Protein AF-A0A413XHW1-F1 (afdb_monomer)

Structure (mmCIF, N/CA/C/O backbone):
data_AF-A0A413XHW1-F1
#
_entry.id   AF-A0A413XHW1-F1
#
loop_
_atom_site.group_PDB
_atom_site.id
_atom_site.type_symbol
_atom_site.label_atom_id
_atom_site.label_alt_id
_atom_site.label_comp_id
_atom_site.label_asym_id
_atom_site.label_entity_id
_atom_site.label_seq_id
_atom_site.pdbx_PDB_ins_code
_atom_site.Cartn_x
_atom_site.Cartn_y
_atom_site.Cartn_z
_atom_site.occupancy
_atom_site.B_iso_or_equiv
_atom_site.auth_seq_id
_atom_site.auth_comp_id
_atom_site.auth_asym_id
_atom_site.auth_atom_id
_atom_site.pdbx_PDB_model_num
ATOM 1 N N . MET A 1 1 ? 7.217 13.285 -10.823 1.00 79.94 1 MET A N 1
ATOM 2 C CA . MET A 1 1 ? 6.910 12.196 -9.863 1.00 79.94 1 MET A CA 1
ATOM 3 C C . MET A 1 1 ? 6.368 12.807 -8.578 1.00 79.94 1 MET A C 1
ATOM 5 O O . MET A 1 1 ? 6.865 13.857 -8.199 1.00 79.94 1 MET A O 1
ATOM 9 N N . LYS A 1 2 ? 5.395 12.167 -7.909 1.00 86.88 2 LYS A N 1
ATOM 10 C CA . LYS A 1 2 ? 4.947 12.574 -6.558 1.00 86.88 2 LYS A CA 1
ATOM 11 C C . LYS A 1 2 ? 6.116 12.588 -5.562 1.00 86.88 2 LYS A C 1
ATOM 13 O O . LYS A 1 2 ? 7.061 11.812 -5.724 1.00 86.88 2 LYS A O 1
ATOM 18 N N . ARG A 1 3 ? 6.071 13.396 -4.511 1.00 94.81 3 ARG A N 1
ATOM 19 C CA . ARG A 1 3 ? 7.074 13.298 -3.430 1.00 94.81 3 ARG A CA 1
ATOM 20 C C . ARG A 1 3 ? 6.829 12.052 -2.573 1.00 94.81 3 ARG A C 1
ATOM 22 O O . ARG A 1 3 ? 5.712 11.542 -2.528 1.00 94.81 3 ARG A O 1
ATOM 29 N N . ASN A 1 4 ? 7.857 11.556 -1.884 1.00 95.88 4 ASN A N 1
ATOM 30 C CA . ASN A 1 4 ? 7.717 10.373 -1.021 1.00 95.88 4 ASN A CA 1
ATOM 31 C C . ASN A 1 4 ? 6.693 10.611 0.104 1.00 95.88 4 ASN A C 1
ATOM 33 O O . ASN A 1 4 ? 5.918 9.722 0.434 1.00 95.88 4 ASN A O 1
ATOM 37 N N . GLU A 1 5 ? 6.623 11.833 0.632 1.00 96.25 5 GLU A N 1
ATOM 38 C CA . GLU A 1 5 ? 5.631 12.241 1.637 1.00 96.25 5 GLU A CA 1
ATOM 39 C C . GLU A 1 5 ? 4.188 12.187 1.111 1.00 96.25 5 GLU A C 1
ATOM 41 O O . GLU A 1 5 ? 3.265 11.816 1.839 1.00 96.25 5 GLU A O 1
ATOM 46 N N . GLU A 1 6 ? 3.990 12.514 -0.169 1.00 97.19 6 GLU A N 1
ATOM 47 C CA . GLU A 1 6 ? 2.687 12.417 -0.834 1.00 97.19 6 GLU A CA 1
ATOM 48 C C . GLU A 1 6 ? 2.291 10.948 -1.011 1.00 97.19 6 GLU A C 1
ATOM 50 O O . GLU A 1 6 ? 1.163 10.586 -0.696 1.00 97.19 6 GLU A O 1
ATOM 55 N N . ILE A 1 7 ? 3.231 10.076 -1.401 1.00 97.12 7 ILE A N 1
ATOM 56 C CA . ILE A 1 7 ? 2.996 8.622 -1.473 1.00 97.12 7 ILE A CA 1
ATOM 57 C C . ILE A 1 7 ? 2.666 8.060 -0.087 1.00 97.12 7 ILE A C 1
ATOM 59 O O . ILE A 1 7 ? 1.753 7.251 0.053 1.00 97.12 7 ILE A O 1
ATOM 63 N N . TRP A 1 8 ? 3.376 8.494 0.956 1.00 98.12 8 TRP A N 1
ATOM 64 C CA . TRP A 1 8 ? 3.079 8.072 2.324 1.00 98.12 8 TRP A CA 1
ATOM 65 C C . TRP A 1 8 ? 1.685 8.517 2.773 1.00 98.12 8 TRP A C 1
ATOM 67 O O . TRP A 1 8 ? 0.972 7.779 3.453 1.00 98.12 8 TRP A O 1
ATOM 77 N N . THR A 1 9 ? 1.272 9.718 2.375 1.00 98.19 9 THR A N 1
ATOM 78 C CA . THR A 1 9 ? -0.077 10.221 2.640 1.00 98.19 9 THR A CA 1
ATOM 79 C C . THR A 1 9 ? -1.129 9.397 1.903 1.00 98.19 9 THR A C 1
ATOM 81 O O . THR A 1 9 ? -2.077 8.940 2.539 1.00 98.19 9 THR A O 1
ATOM 84 N N . ASP A 1 10 ? -0.917 9.110 0.619 1.00 98.12 10 ASP A N 1
ATOM 85 C CA . ASP A 1 10 ? -1.801 8.256 -0.177 1.00 98.12 10 ASP A CA 1
ATOM 86 C C . ASP A 1 10 ? -1.919 6.843 0.418 1.00 98.12 10 ASP A C 1
ATOM 88 O O . ASP A 1 10 ? -3.020 6.304 0.523 1.00 98.12 10 ASP A O 1
ATOM 92 N N . ALA A 1 11 ? -0.807 6.263 0.875 1.00 98.44 11 ALA A N 1
ATOM 93 C CA . ALA A 1 11 ? -0.779 4.943 1.497 1.00 98.44 11 ALA A CA 1
ATOM 94 C C . ALA A 1 11 ? -1.579 4.895 2.808 1.00 98.44 11 ALA A C 1
ATOM 96 O O . ALA A 1 11 ? -2.353 3.962 3.026 1.00 98.44 11 ALA A O 1
ATOM 97 N N . LYS A 1 12 ? -1.458 5.922 3.661 1.00 98.06 12 LYS A N 1
ATOM 98 C CA . LYS A 1 12 ? -2.286 6.052 4.872 1.00 98.06 12 LYS A CA 1
ATOM 99 C C . LYS A 1 12 ? -3.767 6.215 4.529 1.00 98.06 12 LYS A C 1
ATOM 101 O O . LYS A 1 12 ? -4.600 5.555 5.142 1.00 98.06 12 LYS A O 1
ATOM 106 N N . CYS A 1 13 ? -4.098 7.051 3.544 1.00 98.06 13 CYS A N 1
ATOM 107 C CA . CYS A 1 13 ? -5.476 7.230 3.082 1.00 98.06 13 CYS A CA 1
ATOM 108 C C . CYS A 1 13 ? -6.073 5.928 2.532 1.00 98.06 13 CYS A C 1
ATOM 110 O O . CYS A 1 13 ? -7.242 5.644 2.776 1.00 98.06 13 CYS A O 1
ATOM 112 N N . ALA A 1 14 ? -5.282 5.129 1.815 1.00 97.94 14 ALA A N 1
ATOM 113 C CA . ALA A 1 14 ? -5.701 3.821 1.328 1.00 97.94 14 ALA A CA 1
ATOM 114 C C . ALA A 1 14 ? -5.901 2.820 2.476 1.00 97.94 14 ALA A C 1
ATOM 116 O O . ALA A 1 14 ? -6.916 2.133 2.496 1.00 97.94 14 ALA A O 1
ATOM 117 N N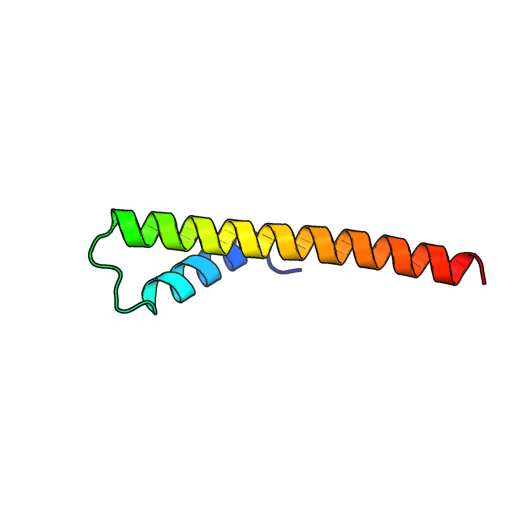 . ALA A 1 15 ? -4.997 2.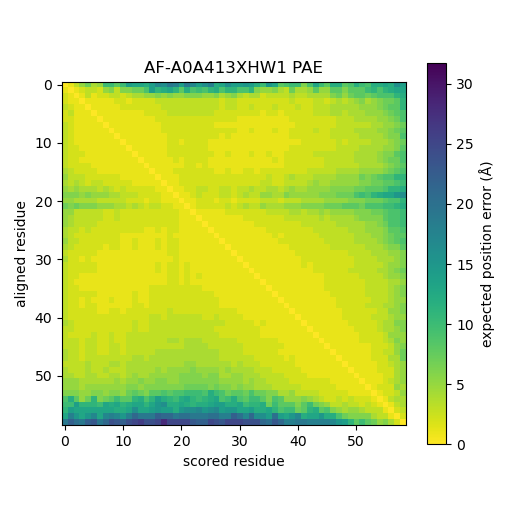783 3.461 1.00 98.25 15 ALA A N 1
ATOM 118 C CA . ALA A 1 15 ? -5.142 1.924 4.637 1.00 98.25 15 ALA A CA 1
ATOM 119 C C . ALA A 1 15 ? -6.388 2.270 5.470 1.00 98.25 15 ALA A C 1
ATOM 121 O O . ALA A 1 15 ? -7.094 1.374 5.913 1.00 98.25 15 ALA A O 1
ATOM 122 N N . LEU A 1 16 ? -6.715 3.560 5.616 1.00 97.38 16 LEU A N 1
ATOM 123 C CA . LEU A 1 16 ? -7.917 4.021 6.327 1.00 97.38 16 LEU A CA 1
ATOM 124 C C . LEU A 1 16 ? -9.239 3.590 5.670 1.00 97.38 16 LEU A C 1
ATOM 126 O O . LEU A 1 16 ? -10.278 3.646 6.317 1.00 97.38 16 LEU A O 1
ATOM 130 N N . ARG A 1 17 ? -9.219 3.186 4.394 1.00 97.25 17 ARG A N 1
ATOM 131 C CA . ARG A 1 17 ? -10.403 2.696 3.667 1.00 97.25 17 ARG A CA 1
ATOM 132 C C . ARG A 1 17 ? -10.622 1.190 3.822 1.00 97.25 17 ARG A C 1
ATOM 134 O O . ARG A 1 17 ? -11.551 0.657 3.227 1.00 97.25 17 ARG A O 1
ATOM 141 N N . VAL A 1 18 ? -9.759 0.495 4.561 1.00 96.81 18 VAL A N 1
ATOM 142 C CA . VAL A 1 18 ? -9.840 -0.955 4.739 1.00 96.81 18 VAL A CA 1
ATOM 143 C C . VAL A 1 18 ? -10.643 -1.274 5.992 1.00 96.81 18 VAL A C 1
ATOM 145 O O . VAL A 1 18 ? -10.177 -1.081 7.110 1.00 96.81 18 VAL A O 1
ATOM 148 N N . GLU A 1 19 ? -11.851 -1.788 5.786 1.00 96.00 19 GLU A N 1
ATOM 149 C CA . GLU A 1 19 ? -12.855 -1.969 6.843 1.00 96.00 19 GLU A CA 1
ATOM 150 C C . GLU A 1 19 ? -12.492 -3.041 7.883 1.00 96.00 19 GLU A C 1
ATOM 152 O O . GLU A 1 19 ? -12.987 -2.993 9.004 1.00 96.00 19 GLU A O 1
ATOM 157 N N . PHE A 1 20 ? -11.624 -3.999 7.542 1.00 95.62 20 PHE A N 1
ATOM 158 C CA . PHE A 1 20 ? -11.251 -5.093 8.447 1.00 95.62 20 PHE A CA 1
ATOM 159 C C . PHE A 1 20 ? -10.071 -4.769 9.375 1.00 95.62 20 PHE A C 1
ATOM 161 O O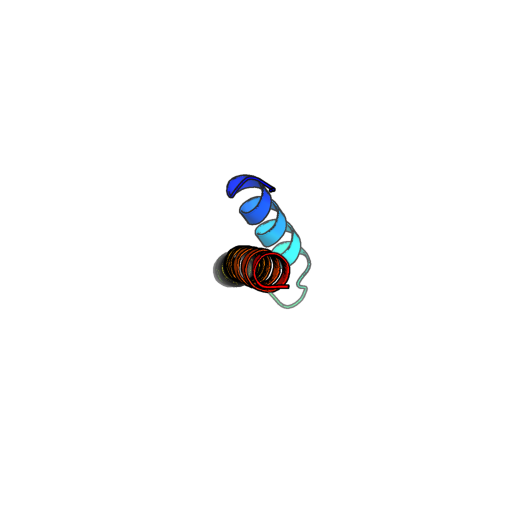 . PHE A 1 20 ? -9.710 -5.612 10.193 1.00 95.62 20 PHE A O 1
ATOM 168 N N . LEU A 1 21 ? -9.438 -3.595 9.251 1.00 96.81 21 LEU A N 1
ATOM 169 C CA . LEU A 1 21 ? -8.365 -3.193 10.164 1.00 96.81 21 LEU A CA 1
ATOM 170 C C . LEU A 1 21 ? -8.990 -2.715 11.475 1.00 96.81 21 LEU A C 1
ATOM 172 O O . LEU A 1 21 ? -9.750 -1.749 11.507 1.00 96.81 21 LEU A O 1
ATOM 176 N N . THR A 1 22 ? -8.659 -3.395 12.565 1.00 95.62 22 THR A N 1
ATOM 177 C CA . THR A 1 22 ? -9.292 -3.213 13.878 1.00 95.62 22 THR A CA 1
ATOM 178 C C . THR A 1 22 ? -8.410 -2.462 14.866 1.00 95.62 22 THR A C 1
ATOM 180 O O . THR A 1 22 ? -8.897 -1.957 15.879 1.00 95.62 22 THR A O 1
ATOM 183 N N . SER A 1 23 ? -7.110 -2.353 14.578 1.00 97.12 23 SER A N 1
ATOM 184 C CA . SER A 1 23 ? -6.150 -1.696 15.459 1.00 97.12 23 SER A CA 1
ATOM 185 C C . SER A 1 23 ? -5.289 -0.661 14.743 1.00 97.12 23 SER A C 1
ATOM 187 O O . SER A 1 23 ? -5.058 -0.694 13.532 1.00 97.12 23 SER A O 1
ATOM 189 N N . ARG A 1 24 ? -4.745 0.266 15.535 1.00 96.38 24 ARG A N 1
ATOM 190 C CA . ARG A 1 24 ? -3.741 1.224 15.062 1.00 96.38 24 ARG A CA 1
ATOM 191 C C . ARG A 1 24 ? -2.498 0.508 14.527 1.00 96.38 24 ARG A C 1
ATOM 193 O O . ARG A 1 24 ? -1.938 0.957 13.531 1.00 96.38 24 ARG A O 1
ATOM 200 N N . GLU A 1 25 ? -2.080 -0.580 15.170 1.00 98.06 25 GLU A N 1
ATOM 201 C CA . GLU A 1 25 ? -0.926 -1.382 14.751 1.00 98.06 25 GLU A CA 1
ATOM 202 C C . GLU A 1 25 ? -1.136 -1.926 13.328 1.00 98.06 25 GLU A C 1
ATOM 204 O O . GLU A 1 25 ? -0.315 -1.691 12.440 1.00 98.06 25 GLU A O 1
ATOM 209 N N . GLU A 1 26 ? -2.291 -2.555 13.087 1.00 97.75 26 GLU A N 1
ATOM 210 C CA . GLU A 1 26 ? -2.700 -3.079 11.780 1.00 97.75 26 GLU A CA 1
ATOM 211 C C . GLU A 1 26 ? -2.769 -1.975 10.724 1.00 97.75 26 GLU A C 1
ATOM 213 O O . GLU A 1 26 ? -2.213 -2.131 9.637 1.00 97.75 26 GLU A O 1
ATOM 218 N N . LEU A 1 27 ? -3.366 -0.826 11.056 1.00 98.12 27 LEU A N 1
ATOM 219 C CA . LEU A 1 27 ? -3.428 0.331 10.163 1.00 98.12 27 LEU A CA 1
ATOM 220 C C . LEU A 1 27 ? -2.034 0.795 9.722 1.00 98.12 27 LEU A C 1
ATOM 222 O O . LEU A 1 27 ? -1.796 1.016 8.532 1.00 98.12 27 LEU A O 1
ATOM 226 N N . PHE A 1 28 ? -1.100 0.941 10.666 1.00 97.88 28 PHE A N 1
ATOM 227 C CA . PHE A 1 28 ? 0.259 1.383 10.356 1.00 97.88 28 PHE A CA 1
ATOM 228 C C . PHE A 1 28 ? 1.043 0.338 9.559 1.00 97.88 28 PHE A C 1
ATOM 230 O O . PHE A 1 28 ? 1.786 0.714 8.650 1.00 97.88 28 PHE A O 1
ATOM 237 N N . LEU A 1 29 ? 0.889 -0.951 9.867 1.00 98.38 29 LEU A N 1
ATOM 238 C CA . LEU A 1 29 ? 1.515 -2.034 9.105 1.00 98.38 29 LEU A CA 1
ATOM 239 C C . LEU A 1 29 ? 0.974 -2.092 7.672 1.00 98.38 29 LEU A C 1
ATOM 241 O O . LEU A 1 29 ? 1.757 -2.168 6.724 1.00 98.38 29 LEU A O 1
ATOM 245 N N . TYR A 1 30 ? -0.341 -1.959 7.501 1.00 98.38 30 TYR A N 1
ATOM 246 C CA . TYR A 1 30 ? -0.984 -1.968 6.191 1.00 98.38 30 TYR A CA 1
ATOM 247 C C . TYR A 1 30 ? -0.580 -0.750 5.348 1.00 98.38 30 TYR A C 1
ATOM 249 O O . TYR A 1 30 ? -0.189 -0.890 4.189 1.00 98.38 30 TYR A O 1
ATOM 257 N N . ALA A 1 31 ? -0.563 0.447 5.945 1.00 98.56 31 ALA A N 1
ATOM 258 C CA . ALA A 1 31 ? -0.073 1.654 5.282 1.00 98.56 31 ALA A CA 1
ATOM 259 C C . ALA A 1 31 ? 1.397 1.514 4.849 1.00 98.56 31 ALA A C 1
ATOM 261 O O . ALA A 1 31 ? 1.748 1.895 3.731 1.00 98.56 31 ALA A O 1
ATOM 262 N N . LYS A 1 32 ? 2.265 0.939 5.697 1.00 98.56 32 LYS A N 1
ATOM 263 C CA . LYS A 1 32 ? 3.671 0.664 5.347 1.00 98.56 32 LYS A CA 1
ATOM 264 C C . LYS A 1 32 ? 3.782 -0.302 4.167 1.00 98.56 32 LYS A C 1
ATOM 266 O O . LYS A 1 32 ? 4.585 -0.054 3.272 1.00 98.56 32 LYS A O 1
ATOM 271 N N . ALA A 1 33 ? 2.969 -1.358 4.135 1.00 98.50 33 ALA A N 1
ATOM 272 C CA . ALA A 1 33 ? 2.951 -2.311 3.028 1.00 98.50 33 ALA A CA 1
ATOM 273 C C . ALA A 1 33 ? 2.538 -1.643 1.703 1.00 98.50 33 ALA A C 1
ATOM 275 O O . ALA A 1 33 ? 3.241 -1.788 0.701 1.00 98.50 33 ALA A O 1
ATOM 276 N N . ILE A 1 34 ? 1.462 -0.844 1.710 1.00 98.44 34 ILE A N 1
ATOM 277 C CA . ILE A 1 34 ? 1.025 -0.078 0.530 1.00 98.44 34 ILE A CA 1
ATOM 278 C C . ILE A 1 34 ? 2.126 0.878 0.065 1.00 98.44 34 ILE A C 1
ATOM 280 O O . ILE A 1 34 ? 2.437 0.931 -1.124 1.00 98.44 34 ILE A O 1
ATOM 284 N N . TYR A 1 35 ? 2.733 1.622 0.991 1.00 98.56 35 TYR A N 1
ATOM 285 C CA . TYR A 1 35 ? 3.807 2.558 0.672 1.00 98.56 35 TYR A CA 1
ATOM 286 C C . TYR A 1 35 ? 4.990 1.859 -0.006 1.00 98.56 35 TYR A C 1
ATOM 288 O O . TYR A 1 35 ? 5.433 2.295 -1.069 1.00 98.56 35 TYR A O 1
ATOM 296 N N . SER A 1 36 ? 5.462 0.745 0.558 1.00 98.44 36 SER A N 1
ATOM 297 C CA . SER A 1 36 ? 6.544 -0.046 -0.032 1.00 98.44 36 SER A CA 1
ATOM 298 C C . SER A 1 36 ? 6.190 -0.546 -1.434 1.00 98.44 36 SER A C 1
ATOM 300 O O . SER A 1 36 ? 7.018 -0.448 -2.337 1.00 98.44 36 SER A O 1
ATOM 302 N N . ALA A 1 37 ? 4.954 -1.007 -1.652 1.00 98.44 37 ALA A N 1
ATOM 303 C CA . ALA A 1 37 ? 4.490 -1.435 -2.972 1.00 98.44 37 ALA A CA 1
ATOM 304 C C . ALA A 1 37 ? 4.466 -0.276 -3.988 1.00 98.44 37 ALA A C 1
ATOM 306 O O . ALA A 1 37 ? 4.912 -0.437 -5.124 1.00 98.44 37 ALA A O 1
ATOM 307 N N . MET A 1 38 ? 4.006 0.911 -3.580 1.00 97.56 38 MET A N 1
ATOM 308 C CA . MET A 1 38 ? 4.010 2.109 -4.429 1.00 97.56 38 MET A CA 1
ATOM 309 C C . MET A 1 38 ? 5.432 2.558 -4.791 1.00 97.56 38 MET A C 1
ATOM 311 O O . MET A 1 38 ? 5.691 2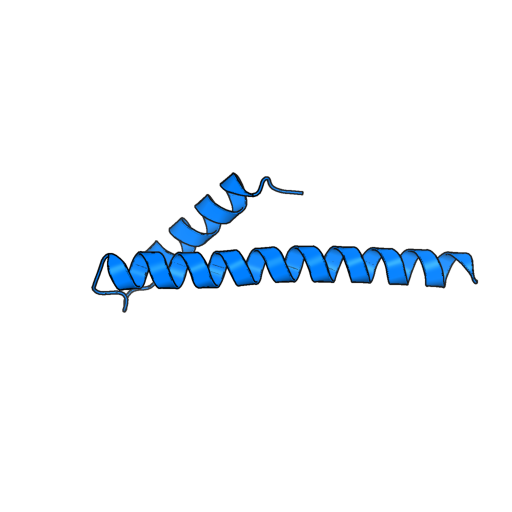.931 -5.938 1.00 97.56 38 MET A O 1
ATOM 315 N N . MET A 1 39 ? 6.360 2.511 -3.832 1.00 97.81 39 MET A N 1
ATOM 316 C CA . MET A 1 39 ? 7.769 2.832 -4.070 1.00 97.81 39 MET A CA 1
ATOM 317 C C . MET A 1 39 ? 8.428 1.822 -5.011 1.00 97.81 39 MET A C 1
ATOM 319 O O . MET A 1 39 ? 9.139 2.223 -5.930 1.00 97.81 39 MET A O 1
ATOM 323 N N . TRP A 1 40 ? 8.139 0.531 -4.842 1.00 98.06 40 TRP A N 1
ATOM 324 C CA . TRP A 1 40 ? 8.617 -0.505 -5.753 1.00 98.06 40 TRP A CA 1
ATOM 32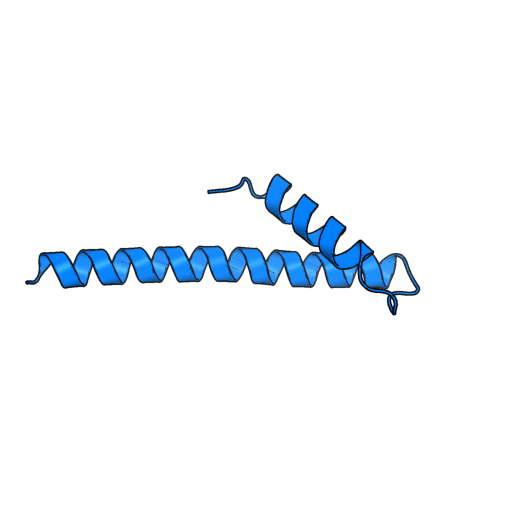5 C C . TRP A 1 40 ? 8.092 -0.298 -7.180 1.00 98.06 40 TRP A C 1
ATOM 327 O O . TRP A 1 40 ? 8.872 -0.308 -8.128 1.00 98.06 40 TRP A O 1
ATOM 337 N N . GLY A 1 41 ? 6.797 -0.009 -7.341 1.00 96.62 41 GLY A N 1
ATOM 338 C CA . GLY A 1 41 ? 6.216 0.288 -8.653 1.00 96.62 41 GLY A CA 1
ATOM 339 C C . GLY A 1 41 ? 6.849 1.508 -9.334 1.00 96.62 41 GLY A C 1
ATOM 340 O O . GLY A 1 41 ? 7.041 1.511 -10.549 1.00 96.62 41 GLY A O 1
ATOM 341 N N . ARG A 1 42 ? 7.230 2.535 -8.562 1.00 95.31 42 ARG A N 1
ATOM 342 C CA . ARG A 1 42 ? 7.984 3.688 -9.079 1.00 95.31 42 ARG A CA 1
ATOM 343 C C . ARG A 1 42 ? 9.347 3.277 -9.630 1.00 95.31 42 ARG A C 1
ATOM 345 O O . ARG A 1 42 ? 9.681 3.702 -10.732 1.00 95.31 42 ARG A O 1
ATOM 352 N N . GLU A 1 43 ? 10.104 2.488 -8.874 1.00 96.25 43 GLU A N 1
ATOM 353 C CA . GLU A 1 43 ? 11.428 2.014 -9.290 1.00 96.25 43 GLU A CA 1
ATOM 354 C C . GLU A 1 43 ? 11.326 1.170 -10.564 1.00 96.25 43 GLU A C 1
ATOM 356 O O . GLU A 1 43 ? 12.006 1.438 -11.549 1.00 96.25 43 GLU A O 1
ATOM 361 N N . VAL A 1 44 ? 10.395 0.212 -10.595 1.00 97.62 44 VAL A N 1
ATOM 362 C CA . VAL A 1 44 ? 10.162 -0.641 -11.770 1.00 97.62 44 VAL A CA 1
ATOM 363 C C . VAL A 1 44 ? 9.805 0.188 -13.007 1.00 97.62 44 VAL A C 1
ATOM 365 O O . VAL A 1 44 ? 10.325 -0.070 -14.092 1.00 97.62 44 VAL A O 1
ATOM 368 N N . ASN A 1 45 ? 8.953 1.206 -12.865 1.00 96.44 45 ASN A N 1
ATOM 369 C CA . ASN A 1 45 ? 8.599 2.086 -13.981 1.00 96.44 45 ASN A CA 1
ATOM 370 C C . ASN A 1 45 ? 9.800 2.877 -14.512 1.00 96.44 45 ASN A C 1
ATOM 372 O O . ASN A 1 45 ? 9.923 3.045 -15.725 1.00 96.44 45 ASN A O 1
ATOM 376 N N . GLU A 1 46 ? 10.685 3.342 -13.631 1.00 96.00 46 GLU A N 1
ATOM 377 C CA . GLU A 1 46 ? 11.907 4.038 -14.033 1.00 96.00 46 GLU A CA 1
ATOM 378 C C . GLU A 1 46 ? 12.854 3.103 -14.797 1.00 96.00 46 GLU A C 1
ATOM 380 O O . GLU A 1 46 ? 13.306 3.443 -15.891 1.00 96.00 46 GLU A O 1
ATOM 385 N N . GLN A 1 47 ? 13.070 1.886 -14.289 1.00 96.88 47 GLN A N 1
ATOM 386 C CA . GLN A 1 47 ? 13.880 0.872 -14.973 1.00 96.88 47 GLN A CA 1
ATOM 387 C C . GLN A 1 47 ? 13.309 0.526 -16.355 1.00 96.88 47 GLN A C 1
ATOM 389 O O . GLN A 1 47 ? 14.043 0.472 -17.344 1.00 96.88 47 GLN A O 1
ATOM 394 N N . ASN A 1 48 ? 11.987 0.364 -16.456 1.00 97.06 48 ASN A N 1
ATOM 395 C CA . ASN A 1 48 ? 11.317 0.099 -17.727 1.00 97.06 48 ASN A CA 1
ATOM 396 C C . ASN A 1 48 ? 11.480 1.254 -18.722 1.00 97.06 48 ASN A C 1
ATOM 398 O O . ASN A 1 48 ? 11.710 1.002 -19.906 1.00 97.06 48 ASN A O 1
ATOM 402 N N . ARG A 1 49 ? 11.411 2.510 -18.260 1.00 96.25 49 ARG A N 1
ATOM 403 C CA . ARG A 1 49 ? 11.663 3.685 -19.105 1.00 96.25 49 ARG A CA 1
ATOM 404 C C . ARG A 1 49 ? 13.083 3.665 -19.672 1.00 96.25 49 ARG A C 1
ATOM 406 O O . ARG A 1 49 ? 13.248 3.800 -20.881 1.00 96.25 49 ARG A O 1
ATOM 413 N N . ILE A 1 50 ? 14.086 3.416 -18.827 1.00 95.88 50 ILE A N 1
ATOM 414 C CA . ILE A 1 50 ? 15.495 3.329 -19.246 1.00 95.88 50 ILE A CA 1
ATOM 415 C C . ILE A 1 50 ? 15.685 2.229 -20.303 1.00 95.88 50 ILE A C 1
ATOM 417 O O . ILE A 1 50 ? 16.397 2.424 -21.290 1.00 95.88 50 ILE A O 1
ATOM 421 N N . ILE A 1 51 ? 15.046 1.068 -20.123 1.00 96.00 51 ILE A N 1
ATOM 422 C CA . ILE A 1 51 ? 15.099 -0.037 -21.092 1.00 96.00 51 ILE A CA 1
ATOM 423 C C . ILE A 1 51 ? 14.471 0.377 -22.432 1.00 96.00 51 ILE A C 1
ATOM 425 O O . ILE A 1 51 ? 15.051 0.113 -23.486 1.00 96.00 51 ILE A O 1
ATOM 429 N N . GLN A 1 52 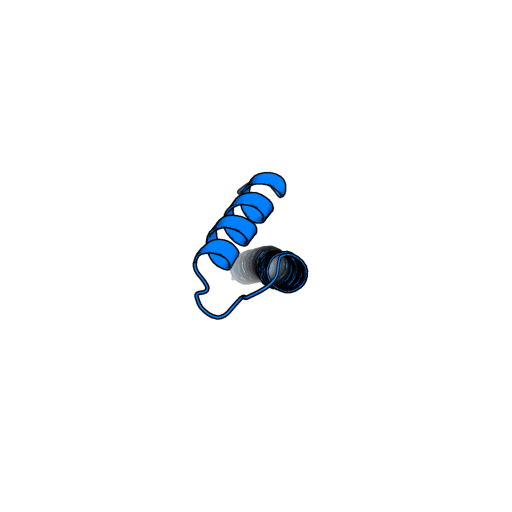? 13.312 1.042 -22.413 1.00 94.50 52 GLN A N 1
ATOM 430 C CA . GLN A 1 52 ? 12.639 1.512 -23.629 1.00 94.50 52 GLN A CA 1
ATOM 431 C C . GLN A 1 52 ? 13.470 2.550 -24.391 1.00 94.50 52 G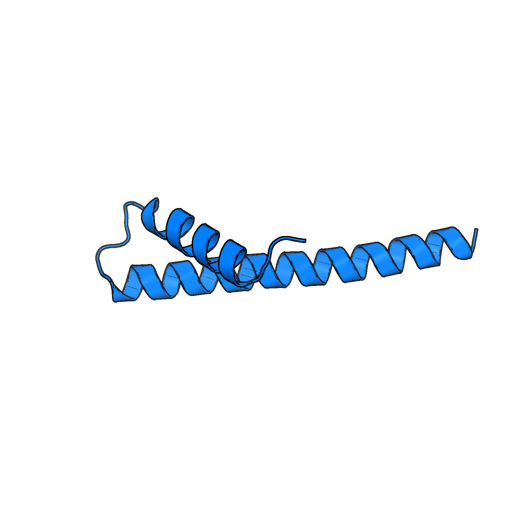LN A C 1
ATOM 433 O O . GLN A 1 52 ? 13.619 2.436 -25.606 1.00 94.50 52 GLN A O 1
ATOM 438 N N . GLU A 1 53 ? 14.050 3.524 -23.690 1.00 94.12 53 GLU A N 1
ATOM 439 C CA . GLU A 1 53 ? 14.921 4.542 -24.288 1.00 94.12 53 GLU A CA 1
ATOM 440 C C . GLU A 1 53 ? 16.151 3.911 -24.953 1.00 94.12 53 GLU A C 1
ATOM 442 O O . GLU A 1 53 ? 16.476 4.239 -26.095 1.00 94.12 53 GLU A O 1
ATOM 447 N N . LYS A 1 54 ? 16.788 2.937 -24.288 1.00 92.56 54 LYS A N 1
ATOM 448 C CA . LYS A 1 54 ? 17.906 2.176 -24.867 1.00 92.56 54 LYS A CA 1
ATOM 449 C C . LYS A 1 54 ? 17.492 1.406 -26.118 1.00 92.56 54 LYS A C 1
ATOM 451 O O . LYS A 1 54 ? 18.179 1.493 -27.129 1.00 92.56 54 LYS A O 1
ATOM 456 N N . ASN A 1 55 ? 16.369 0.691 -26.074 1.00 91.62 55 ASN A N 1
ATOM 457 C CA . ASN A 1 55 ? 15.883 -0.081 -27.221 1.00 91.62 55 ASN A CA 1
ATOM 458 C C . ASN A 1 55 ? 15.538 0.809 -28.423 1.00 91.62 55 ASN A C 1
ATOM 460 O O . ASN A 1 55 ? 15.769 0.408 -29.561 1.00 91.62 55 ASN A O 1
ATOM 464 N N . ASN A 1 56 ? 15.009 2.010 -28.181 1.00 86.81 56 ASN A N 1
ATOM 465 C CA . ASN A 1 56 ? 14.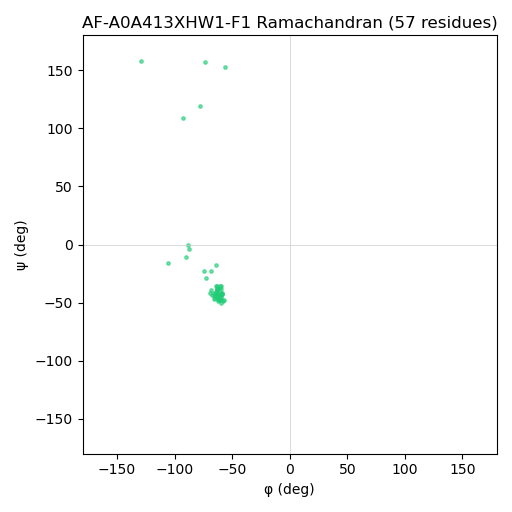698 2.973 -29.236 1.00 86.81 56 ASN A CA 1
ATOM 466 C C . ASN A 1 56 ? 15.953 3.626 -29.835 1.00 86.81 56 ASN A C 1
ATOM 468 O O . ASN A 1 56 ? 15.927 3.983 -31.002 1.0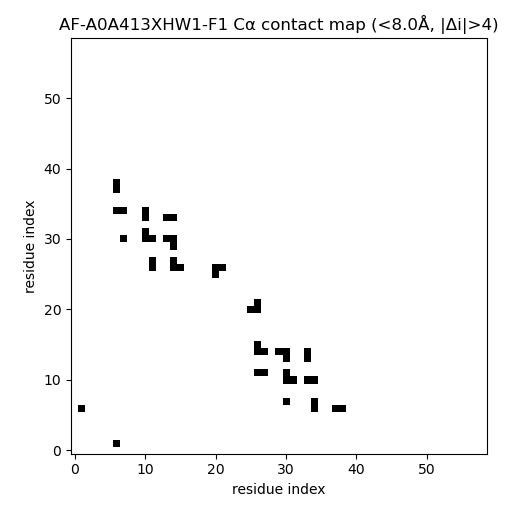0 86.81 56 ASN A O 1
ATOM 472 N N . SER A 1 57 ? 17.034 3.766 -29.063 1.00 80.00 57 SER A N 1
ATOM 473 C CA . SER A 1 57 ? 18.316 4.326 -29.526 1.00 80.00 57 SER A CA 1
ATOM 474 C C . SER A 1 57 ? 19.116 3.367 -30.426 1.00 80.00 57 SER A C 1
ATOM 476 O O . SER A 1 57 ? 19.969 3.793 -31.197 1.00 80.00 57 SER A O 1
ATOM 478 N N . VAL A 1 58 ? 18.853 2.058 -30.327 1.00 73.44 58 VAL A N 1
ATOM 479 C CA . VAL A 1 58 ? 19.527 1.008 -31.119 1.00 73.44 58 VAL A CA 1
ATOM 480 C C . VAL A 1 58 ? 18.802 0.720 -32.449 1.00 73.44 58 VAL A C 1
ATOM 482 O O . VAL A 1 58 ? 19.344 0.013 -33.297 1.00 73.44 58 VAL A O 1
ATOM 485 N N . LYS A 1 59 ? 17.589 1.253 -32.638 1.00 56.34 59 LYS A N 1
ATOM 486 C CA . LYS A 1 59 ? 16.831 1.189 -33.898 1.00 56.34 59 LYS A CA 1
ATOM 487 C C . LYS A 1 59 ? 17.161 2.365 -34.805 1.00 56.34 59 LYS A C 1
ATOM 489 O O . LYS A 1 59 ? 17.200 2.122 -36.030 1.00 56.34 59 LYS A O 1
#

Solvent-accessible surface area (backbone atoms only — not comparable to full-atom values): 3357 Å² total; per-residue (Å²): 131,83,55,72,70,55,47,47,50,52,17,43,58,55,33,72,69,44,86,85,59,87,45,72,68,52,38,55,52,47,14,50,52,47,30,52,53,54,53,49,52,50,53,53,50,52,53,51,49,56,51,51,54,53,58,61,73,76,106

Foldseek 3Di:
DDDLVVLLVVLLVVLVPDPPQDDPVSSVVSSVVSSVVVVVVVVVVVVVVVVVVVVVVVD

Secondary structure (DSSP, 8-state):
---HHHHHHHHHHHHTT-TT--SHHHHHHHHHHHHHHHHHHHHHHHHHHHHHHHHHH--

Sequence (59 aa):
MKRNEEIWTDAKCAALRVEFLTSREELFLYAKAIYSAMMWGREVNEQNRIIQEKNNSVK

Organism: Bacteroides uniformis (NCBI:txid820)

Mean predicted aligned error: 3.69 Å

Radius of gyration: 16.04 Å; Cα contacts (8 Å, |Δi|>4): 24; chains: 1; bounding box: 32×18×49 Å

pLDDT: mean 94.97, std 6.98, range [56.34, 98.56]